Protein AF-A0A837LGV8-F1 (afdb_monomer)

Sequence (160 aa):
MTNHTNWTGDLTEGATIFIATQNGQFSKCRVESVRDRYFSVEGIEREFDKLNACSVDGLLHSYPDDFESRENFGLCQQKNRLMSLQIDSLSLQQVQHMLAGLELARKRYGFQYRGSKADDTNQKGRLAMSIDDSLHPIQIAYILAGLKLSLLQTEVNHDC

Nearest PDB structures (foldseek):
  5bw9-assembly2_f  TM=6.008E-01  e=6.201E-01  Saccharomyces cerevisiae S288C
  3flv-assembly2_B  TM=4.493E-01  e=7.205E+00  Homo sapiens
  5aqd-assembly1_D  TM=2.680E-01  e=8.585E+00  Phormidium rubidum A09DM
  7f86-assembly1_A  TM=2.617E-01  e=7.638E+00  Halomicronema sp. R31DM

Structure (mmCIF, N/CA/C/O backbone):
data_AF-A0A837LGV8-F1
#
_entry.id   AF-A0A837LGV8-F1
#
loop_
_atom_site.group_P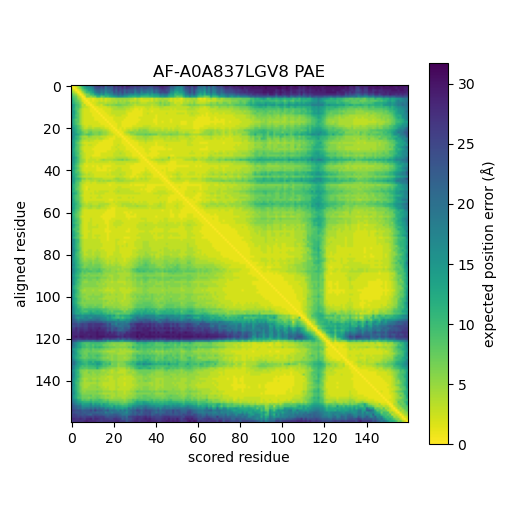DB
_atom_site.id
_atom_site.type_symbol
_atom_site.label_atom_id
_atom_site.label_alt_id
_atom_site.label_comp_id
_atom_site.label_asym_id
_atom_site.label_entity_id
_atom_site.label_seq_id
_atom_site.pdbx_PDB_ins_code
_atom_site.Cartn_x
_atom_site.Cartn_y
_atom_site.Cartn_z
_atom_site.occupancy
_atom_site.B_iso_or_equiv
_atom_site.auth_seq_id
_atom_site.auth_comp_id
_atom_site.auth_asym_id
_atom_site.auth_atom_id
_atom_site.pdbx_PDB_model_num
ATOM 1 N N . MET A 1 1 ? 26.484 -3.298 2.231 1.00 32.91 1 MET A N 1
ATOM 2 C CA . MET A 1 1 ? 25.986 -3.119 0.854 1.00 32.91 1 MET A CA 1
ATOM 3 C C . MET A 1 1 ? 25.516 -4.481 0.390 1.00 32.91 1 MET A C 1
ATOM 5 O O . MET A 1 1 ? 26.342 -5.337 0.112 1.00 32.91 1 MET A O 1
ATOM 9 N N . THR A 1 2 ? 24.217 -4.745 0.477 1.00 36.34 2 THR A N 1
ATOM 10 C CA . THR A 1 2 ? 23.615 -5.962 -0.073 1.00 36.34 2 THR A CA 1
ATOM 11 C C . THR A 1 2 ? 23.719 -5.882 -1.591 1.00 36.34 2 THR A C 1
ATOM 13 O O . THR A 1 2 ? 23.308 -4.884 -2.177 1.00 36.34 2 THR A O 1
ATOM 16 N N . ASN A 1 3 ? 24.327 -6.892 -2.217 1.00 36.09 3 ASN A N 1
ATOM 17 C CA . ASN A 1 3 ? 24.302 -7.053 -3.667 1.00 36.09 3 ASN A CA 1
ATOM 18 C C . ASN A 1 3 ? 22.835 -7.186 -4.079 1.00 36.09 3 ASN A C 1
ATOM 20 O O . ASN A 1 3 ? 22.264 -8.267 -3.962 1.00 36.09 3 ASN A O 1
ATOM 24 N N . HIS A 1 4 ? 22.218 -6.091 -4.520 1.00 46.94 4 HIS A N 1
ATOM 25 C CA . HIS A 1 4 ? 20.994 -6.179 -5.292 1.00 46.94 4 HIS A CA 1
ATOM 26 C C . HIS A 1 4 ? 21.389 -6.886 -6.584 1.00 46.94 4 HIS A C 1
ATOM 28 O O . HIS A 1 4 ? 22.015 -6.302 -7.468 1.00 46.94 4 HIS A O 1
ATOM 34 N N . THR A 1 5 ? 21.113 -8.186 -6.652 1.00 56.50 5 THR A N 1
ATOM 35 C CA . THR A 1 5 ? 21.010 -8.910 -7.913 1.00 56.50 5 THR A CA 1
ATOM 36 C C . THR A 1 5 ? 20.232 -8.009 -8.866 1.00 56.50 5 THR A C 1
ATOM 38 O O . THR A 1 5 ? 19.185 -7.486 -8.480 1.00 56.50 5 THR A O 1
ATOM 41 N N . ASN A 1 6 ? 20.766 -7.769 -10.064 1.00 74.00 6 ASN A N 1
ATOM 42 C CA . ASN A 1 6 ? 20.114 -6.972 -11.101 1.00 74.00 6 ASN A CA 1
ATOM 43 C C . ASN A 1 6 ? 18.862 -7.725 -11.591 1.00 74.00 6 ASN A C 1
ATOM 45 O O . ASN A 1 6 ? 18.871 -8.330 -12.657 1.00 74.00 6 ASN A O 1
ATOM 49 N N . TRP A 1 7 ? 17.827 -7.780 -10.750 1.00 88.00 7 TRP A N 1
ATOM 50 C CA . TRP A 1 7 ? 16.649 -8.640 -10.883 1.00 88.00 7 TRP A CA 1
ATOM 51 C C . TRP A 1 7 ? 15.836 -8.295 -12.130 1.00 88.00 7 TRP A C 1
ATOM 53 O O . TRP A 1 7 ? 15.160 -9.145 -12.700 1.00 88.00 7 TRP A O 1
ATOM 63 N N . THR A 1 8 ? 15.950 -7.050 -12.587 1.00 90.12 8 THR A N 1
ATOM 64 C CA . THR A 1 8 ? 15.372 -6.559 -13.836 1.00 90.12 8 THR A CA 1
ATOM 65 C C . THR A 1 8 ? 16.016 -7.207 -15.066 1.00 90.12 8 THR A C 1
ATOM 67 O O . THR A 1 8 ? 15.421 -7.182 -16.141 1.00 90.12 8 THR A O 1
ATOM 70 N N . GLY A 1 9 ? 17.209 -7.802 -14.943 1.00 86.12 9 GLY A N 1
ATOM 71 C CA . GLY A 1 9 ? 17.881 -8.537 -16.016 1.00 86.12 9 GLY A CA 1
ATOM 72 C C . GLY A 1 9 ? 17.040 -9.698 -16.546 1.00 86.12 9 GLY A C 1
ATOM 73 O O . GLY A 1 9 ? 16.924 -9.849 -17.761 1.00 86.12 9 GLY A O 1
ATOM 74 N N . ASP A 1 10 ? 16.367 -10.416 -15.645 1.00 87.06 10 ASP A N 1
ATOM 75 C CA . ASP A 1 10 ? 15.509 -11.571 -15.947 1.00 87.06 10 ASP A CA 1
ATOM 76 C C . ASP A 1 10 ? 14.024 -11.187 -16.119 1.00 87.06 10 ASP A C 1
ATOM 78 O O . ASP A 1 10 ? 13.136 -12.043 -16.130 1.00 87.06 10 ASP A O 1
ATOM 82 N N . LEU A 1 11 ? 13.724 -9.887 -16.226 1.00 93.00 11 LEU A N 1
ATOM 83 C CA . LEU A 1 11 ? 12.355 -9.394 -16.333 1.00 93.00 11 LEU A CA 1
ATOM 84 C C . LEU A 1 11 ? 11.714 -9.813 -17.658 1.00 93.00 11 LEU A C 1
ATOM 86 O O . LEU A 1 11 ? 12.308 -9.667 -18.726 1.00 93.00 11 LEU A O 1
ATOM 90 N N . THR A 1 12 ? 10.468 -10.270 -17.586 1.00 94.62 12 THR A N 1
ATOM 91 C CA . THR A 1 12 ? 9.680 -10.701 -18.745 1.00 94.62 12 THR A CA 1
ATOM 92 C C . THR A 1 12 ? 8.370 -9.928 -18.834 1.00 94.62 12 THR A C 1
ATOM 94 O O . THR A 1 12 ? 7.849 -9.427 -17.835 1.00 94.62 12 THR A O 1
ATOM 97 N N . GLU A 1 13 ? 7.831 -9.817 -20.046 1.00 96.69 13 GLU A N 1
ATOM 98 C CA . GLU A 1 13 ? 6.514 -9.222 -20.269 1.00 96.69 13 GLU A CA 1
ATOM 99 C C . GLU A 1 13 ? 5.433 -10.011 -19.524 1.00 96.69 13 GLU A C 1
ATOM 101 O O . GLU A 1 13 ? 5.457 -11.240 -19.446 1.00 96.69 13 GLU A O 1
ATOM 106 N N . GLY A 1 14 ? 4.484 -9.294 -18.929 1.00 96.62 14 GLY A N 1
ATOM 107 C CA . GLY A 1 14 ? 3.436 -9.865 -18.094 1.00 96.62 14 GLY A CA 1
ATOM 108 C C . GLY A 1 14 ? 3.859 -10.197 -16.661 1.00 96.62 14 GLY A C 1
ATOM 109 O O . GLY A 1 14 ? 2.972 -10.535 -15.869 1.00 96.62 14 GLY A O 1
ATOM 110 N N . ALA A 1 15 ? 5.145 -10.069 -16.305 1.00 96.38 15 ALA A N 1
ATOM 111 C CA . ALA A 1 15 ? 5.621 -10.263 -14.939 1.00 96.38 15 ALA A CA 1
ATOM 112 C C . ALA A 1 15 ? 4.923 -9.304 -13.965 1.00 96.38 15 ALA A C 1
ATOM 114 O O . ALA A 1 15 ? 4.648 -8.145 -14.280 1.00 96.38 15 ALA A O 1
ATOM 115 N N . THR A 1 16 ? 4.639 -9.802 -12.764 1.00 97.19 16 THR A N 1
ATOM 116 C CA . THR A 1 16 ? 4.166 -8.962 -11.662 1.00 97.19 16 THR A CA 1
ATOM 117 C C . THR A 1 16 ? 5.360 -8.281 -11.013 1.00 97.19 16 THR A C 1
ATOM 119 O O . THR A 1 16 ? 6.357 -8.935 -10.721 1.00 97.19 16 THR A O 1
ATOM 122 N N . ILE A 1 17 ? 5.231 -6.983 -10.765 1.00 96.88 17 ILE A N 1
ATOM 123 C CA . ILE A 1 17 ? 6.195 -6.182 -10.012 1.00 96.88 17 ILE A CA 1
ATOM 124 C C . ILE A 1 17 ? 5.451 -5.244 -9.063 1.00 96.88 17 ILE A C 1
ATOM 126 O O . ILE A 1 17 ? 4.237 -5.037 -9.183 1.00 96.88 17 ILE A O 1
ATOM 130 N N . PHE A 1 18 ? 6.188 -4.640 -8.143 1.00 96.94 18 PHE A N 1
ATOM 131 C CA . PHE A 1 18 ? 5.684 -3.549 -7.323 1.00 96.94 18 PHE A CA 1
ATOM 132 C C . PHE A 1 18 ? 6.357 -2.243 -7.706 1.00 96.94 18 PHE A C 1
ATOM 134 O O . PHE A 1 18 ? 7.531 -2.220 -8.061 1.00 96.94 18 PHE A O 1
ATOM 141 N N . ILE A 1 19 ? 5.608 -1.150 -7.620 1.00 96.50 19 ILE A N 1
ATOM 142 C CA . ILE A 1 19 ? 6.118 0.197 -7.849 1.00 96.50 19 ILE A CA 1
ATOM 143 C C . ILE A 1 19 ? 5.857 1.032 -6.617 1.00 96.50 19 ILE A C 1
ATOM 145 O O . ILE A 1 19 ? 4.714 1.125 -6.173 1.00 96.50 19 ILE A O 1
ATOM 149 N N . ALA A 1 20 ? 6.910 1.653 -6.098 1.00 95.25 20 ALA A N 1
ATOM 150 C CA . ALA A 1 20 ? 6.816 2.623 -5.028 1.00 95.25 20 ALA A CA 1
ATOM 151 C C . ALA A 1 20 ? 7.083 4.036 -5.542 1.00 95.25 20 ALA A C 1
ATOM 153 O O . ALA A 1 20 ? 8.035 4.289 -6.282 1.00 95.25 20 ALA A O 1
ATOM 154 N N . THR A 1 21 ? 6.260 4.972 -5.100 1.00 93.19 21 THR A N 1
ATOM 155 C CA . THR A 1 21 ? 6.557 6.404 -5.153 1.00 93.19 21 THR A CA 1
ATOM 156 C C . THR A 1 21 ? 7.580 6.779 -4.075 1.00 93.19 21 THR A C 1
ATOM 158 O O . THR A 1 21 ? 7.760 6.070 -3.082 1.00 93.19 21 THR A O 1
ATOM 161 N N . GLN A 1 22 ? 8.191 7.959 -4.197 1.00 86.81 22 GLN A N 1
ATOM 162 C CA . GLN A 1 22 ? 9.133 8.483 -3.192 1.00 86.81 22 GLN A CA 1
ATOM 163 C C . GLN A 1 22 ? 8.534 8.644 -1.782 1.00 86.81 22 GLN A C 1
ATOM 165 O O . GLN A 1 22 ? 9.262 8.593 -0.796 1.00 86.81 22 GLN A O 1
ATOM 170 N N . ASN A 1 23 ? 7.213 8.819 -1.664 1.00 83.81 23 ASN A N 1
ATOM 171 C CA . ASN A 1 23 ? 6.520 8.890 -0.371 1.00 83.81 23 ASN A CA 1
ATOM 172 C C . ASN A 1 23 ? 6.102 7.509 0.178 1.00 83.81 23 ASN A C 1
ATOM 174 O O . ASN A 1 23 ? 5.387 7.446 1.178 1.00 83.81 23 ASN A O 1
ATOM 178 N N . GLY A 1 24 ? 6.535 6.413 -0.454 1.00 81.94 24 GLY A N 1
ATOM 179 C CA . GLY A 1 24 ? 6.297 5.051 0.019 1.00 81.94 24 GLY A CA 1
ATOM 180 C C . GLY A 1 24 ? 4.905 4.498 -0.295 1.00 81.94 24 GLY A C 1
ATOM 181 O O . GLY A 1 24 ? 4.465 3.560 0.372 1.00 81.94 24 GLY A O 1
ATOM 182 N N . GLN A 1 25 ? 4.187 5.048 -1.283 1.00 89.62 25 GLN A N 1
ATOM 183 C CA . GLN A 1 25 ? 2.967 4.412 -1.786 1.00 89.62 25 GLN A CA 1
ATOM 184 C C . GLN A 1 25 ? 3.330 3.290 -2.750 1.00 89.62 25 GLN A C 1
ATOM 186 O O . GLN A 1 25 ? 3.977 3.535 -3.762 1.00 89.62 25 GLN A O 1
ATOM 191 N N . PHE A 1 26 ? 2.875 2.077 -2.446 1.00 93.81 26 PHE A N 1
ATOM 192 C CA . PHE A 1 26 ? 3.108 0.886 -3.253 1.00 93.81 26 PHE A CA 1
ATOM 193 C C . PHE A 1 26 ? 1.895 0.554 -4.123 1.00 93.81 26 PHE A C 1
ATOM 195 O O . PHE A 1 26 ? 0.768 0.440 -3.636 1.00 93.81 26 PHE A O 1
ATOM 202 N N . SER A 1 27 ? 2.155 0.303 -5.400 1.00 94.25 27 SER A N 1
ATOM 203 C CA . SER A 1 27 ? 1.202 -0.224 -6.373 1.00 94.25 27 SER A CA 1
ATOM 204 C C . SER A 1 27 ? 1.685 -1.574 -6.889 1.00 94.25 27 SER A C 1
ATOM 206 O O . SER A 1 27 ? 2.881 -1.778 -7.084 1.00 94.25 27 SER A O 1
ATOM 208 N N . LYS A 1 28 ? 0.755 -2.507 -7.102 1.00 96.50 28 LYS A N 1
ATOM 209 C CA . LYS A 1 28 ? 1.031 -3.781 -7.769 1.00 96.50 28 LYS A CA 1
ATOM 210 C C . LYS A 1 28 ? 0.749 -3.604 -9.255 1.00 96.50 28 LYS A C 1
ATOM 212 O O . LYS A 1 28 ? -0.373 -3.252 -9.610 1.00 96.50 28 LYS A O 1
ATOM 217 N N . CYS A 1 29 ? 1.735 -3.873 -10.097 1.00 96.69 29 CYS A N 1
ATOM 218 C CA . CYS A 1 29 ? 1.654 -3.599 -11.526 1.00 96.69 29 CYS A CA 1
ATOM 219 C C . CYS A 1 29 ? 2.112 -4.803 -12.355 1.00 96.69 29 CYS A C 1
ATOM 221 O O . CYS A 1 29 ? 2.754 -5.727 -11.845 1.00 96.69 29 CYS A O 1
ATOM 223 N N . ARG A 1 30 ? 1.778 -4.783 -13.647 1.00 97.75 30 ARG A N 1
ATOM 224 C CA . ARG A 1 30 ? 2.258 -5.758 -14.628 1.00 97.75 30 ARG A CA 1
ATOM 225 C C . ARG A 1 30 ? 3.204 -5.088 -15.607 1.00 97.75 30 ARG A C 1
ATOM 227 O O . ARG A 1 30 ? 2.930 -3.991 -16.086 1.00 97.75 30 ARG A O 1
ATOM 234 N N . VAL A 1 31 ? 4.304 -5.763 -15.909 1.00 97.56 31 VAL A N 1
ATOM 235 C CA . VAL A 1 31 ? 5.224 -5.346 -16.968 1.00 97.56 31 VAL A CA 1
ATOM 236 C C . VAL A 1 31 ? 4.511 -5.483 -18.307 1.00 97.56 31 VAL A C 1
ATOM 238 O O . VAL A 1 31 ? 3.983 -6.550 -18.618 1.00 97.56 31 VAL A O 1
ATOM 241 N N . GLU A 1 32 ? 4.489 -4.408 -19.083 1.00 97.69 32 GLU A N 1
ATOM 242 C CA . GLU A 1 32 ? 3.813 -4.364 -20.380 1.00 97.69 32 GLU A CA 1
ATOM 243 C C . GLU A 1 32 ? 4.777 -4.709 -21.517 1.00 97.69 32 GLU A C 1
ATOM 245 O O . GLU A 1 32 ? 4.446 -5.537 -22.358 1.00 97.69 32 GLU A O 1
ATOM 250 N N . SER A 1 33 ? 5.980 -4.129 -21.517 1.00 96.94 33 SER A N 1
ATOM 251 C CA . SER A 1 33 ? 7.012 -4.437 -22.511 1.00 96.94 33 SER A CA 1
ATOM 252 C C . SER A 1 33 ? 8.411 -4.442 -21.900 1.00 96.94 33 SER A C 1
ATOM 254 O O . SER A 1 33 ? 8.685 -3.689 -20.961 1.00 96.94 33 SER A O 1
ATOM 256 N N . VAL A 1 34 ? 9.312 -5.273 -22.434 1.00 96.81 34 VAL A N 1
ATOM 257 C CA . VAL A 1 34 ? 10.722 -5.327 -22.005 1.00 96.81 34 VAL A CA 1
ATOM 258 C C . VAL A 1 34 ? 11.647 -5.128 -23.200 1.00 96.81 34 VAL A C 1
ATOM 260 O O . VAL A 1 34 ? 11.564 -5.822 -24.208 1.00 96.81 34 VAL A O 1
ATOM 263 N N . ARG A 1 35 ? 12.577 -4.184 -23.067 1.00 94.19 35 ARG A N 1
ATOM 264 C CA . ARG A 1 35 ? 13.646 -3.900 -24.028 1.00 94.19 35 ARG A CA 1
ATOM 265 C C . ARG A 1 35 ? 15.009 -4.116 -23.373 1.00 94.19 35 ARG A C 1
ATOM 267 O O . ARG A 1 35 ? 15.118 -4.482 -22.203 1.00 94.19 35 ARG A O 1
ATOM 274 N N . ASP A 1 36 ? 16.058 -3.864 -24.149 1.00 90.88 36 ASP A N 1
ATOM 275 C CA . ASP A 1 36 ? 17.443 -4.119 -23.752 1.00 90.88 36 ASP A CA 1
ATOM 276 C C . ASP A 1 36 ? 17.827 -3.367 -22.460 1.00 90.88 36 ASP A C 1
ATOM 278 O O . ASP A 1 36 ? 18.303 -3.965 -21.498 1.00 90.88 36 ASP A O 1
ATOM 282 N N . ARG A 1 37 ? 17.522 -2.061 -22.389 1.00 92.88 37 ARG A N 1
ATOM 283 C CA . ARG A 1 37 ? 17.817 -1.203 -21.221 1.00 92.88 37 ARG A CA 1
ATOM 284 C C . ARG A 1 37 ? 16.601 -0.717 -20.443 1.00 92.88 37 ARG A C 1
ATOM 286 O O . ARG A 1 37 ? 16.765 -0.222 -19.332 1.00 92.88 37 ARG A O 1
ATOM 293 N N . TYR A 1 38 ? 15.407 -0.863 -21.007 1.00 95.81 38 TYR A N 1
ATOM 294 C CA . TYR A 1 38 ? 14.191 -0.264 -20.467 1.00 95.81 38 TYR A CA 1
ATOM 295 C C . TYR A 1 38 ? 13.051 -1.268 -20.390 1.00 95.81 38 TYR A C 1
ATOM 297 O O . TYR A 1 38 ? 13.056 -2.274 -21.097 1.00 95.81 38 TYR A O 1
ATOM 305 N N . PHE A 1 39 ? 12.055 -0.976 -19.566 1.00 96.88 39 PHE A N 1
ATOM 306 C CA . PHE A 1 39 ? 10.769 -1.665 -19.574 1.00 96.88 39 PHE A CA 1
ATOM 307 C C . PHE A 1 39 ? 9.630 -0.672 -19.321 1.00 96.88 39 PHE A C 1
ATOM 309 O O . PHE A 1 39 ? 9.840 0.383 -18.719 1.00 96.88 39 PHE A O 1
ATOM 316 N N . SER A 1 40 ? 8.432 -1.002 -19.799 1.00 97.19 40 SER A N 1
ATOM 317 C CA . SER A 1 40 ? 7.205 -0.250 -19.519 1.00 97.19 40 SER A CA 1
ATOM 318 C C . SER A 1 40 ? 6.283 -1.045 -18.605 1.00 97.19 40 SER A C 1
ATOM 320 O O . SER A 1 40 ? 6.382 -2.272 -18.485 1.00 97.19 40 SER A O 1
ATOM 322 N N . VAL A 1 41 ? 5.390 -0.333 -17.928 1.00 97.19 41 VAL A N 1
ATOM 323 C CA . VAL A 1 41 ? 4.501 -0.900 -16.921 1.00 97.19 41 VAL A CA 1
ATOM 324 C C . VAL A 1 41 ? 3.083 -0.431 -17.190 1.00 97.19 41 VAL A C 1
ATOM 326 O O . VAL A 1 41 ? 2.850 0.747 -17.447 1.00 97.19 41 VAL A O 1
ATOM 329 N N . GLU A 1 42 ? 2.136 -1.361 -17.100 1.00 95.88 42 GLU A N 1
ATOM 330 C CA . GLU A 1 42 ? 0.725 -1.102 -17.363 1.00 95.88 42 GLU A CA 1
ATOM 331 C C . GLU A 1 42 ? 0.203 0.078 -16.526 1.00 95.88 42 GLU A C 1
ATOM 333 O O . GLU A 1 42 ? 0.348 0.114 -15.300 1.00 95.88 42 GLU A O 1
ATOM 338 N N . GLY A 1 43 ? -0.415 1.050 -17.203 1.00 93.62 43 GLY A N 1
ATOM 339 C CA . GLY A 1 43 ? -1.009 2.231 -16.573 1.00 93.62 43 GLY A CA 1
ATOM 340 C C . GLY A 1 43 ? -0.012 3.315 -16.147 1.00 93.62 43 GLY A C 1
ATOM 341 O O . GLY A 1 43 ? -0.423 4.285 -15.511 1.00 93.62 43 GLY A O 1
A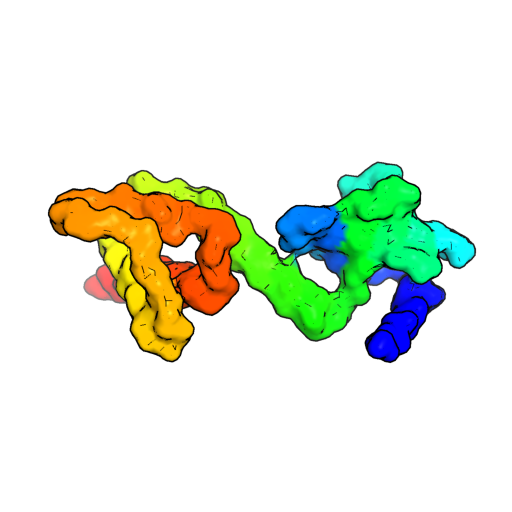TOM 342 N N . ILE A 1 44 ? 1.275 3.183 -16.487 1.00 94.50 44 ILE A N 1
ATOM 343 C CA . ILE A 1 44 ? 2.305 4.186 -16.195 1.00 94.50 44 ILE A CA 1
ATOM 344 C C . ILE A 1 44 ? 2.986 4.598 -17.499 1.00 94.50 44 ILE A C 1
ATOM 346 O O . ILE A 1 44 ? 3.711 3.825 -18.111 1.00 94.50 44 ILE A O 1
ATOM 350 N N . GLU A 1 45 ? 2.797 5.858 -17.892 1.00 92.75 45 GLU A N 1
ATOM 351 C CA . GLU A 1 45 ? 3.339 6.407 -19.148 1.00 92.75 45 GLU A CA 1
ATOM 352 C C . GLU A 1 45 ? 4.876 6.488 -19.179 1.00 92.75 45 GLU A C 1
ATOM 354 O O . GLU A 1 45 ? 5.480 6.626 -20.240 1.00 92.75 45 GLU A O 1
ATOM 359 N N . ARG A 1 46 ? 5.524 6.436 -18.011 1.00 92.00 46 ARG A N 1
ATOM 360 C CA . ARG A 1 46 ? 6.979 6.556 -17.870 1.00 92.00 46 ARG A CA 1
ATOM 361 C C . ARG A 1 46 ? 7.660 5.205 -18.080 1.00 92.00 46 ARG A C 1
ATOM 363 O O . ARG A 1 46 ? 7.277 4.217 -17.457 1.00 92.00 46 ARG A O 1
ATOM 370 N N . GLU A 1 47 ? 8.730 5.190 -18.871 1.00 95.56 47 GLU A N 1
ATOM 371 C CA . GLU A 1 47 ? 9.630 4.036 -18.969 1.00 95.56 47 GLU A CA 1
ATOM 372 C C . GLU A 1 47 ? 10.527 3.919 -17.722 1.00 95.56 47 GLU A C 1
ATOM 374 O O . GLU A 1 47 ? 10.829 4.910 -17.044 1.00 95.56 47 GLU A O 1
ATOM 379 N N . PHE A 1 48 ? 10.968 2.693 -17.440 1.00 96.81 48 PHE A N 1
ATOM 380 C CA . PHE A 1 48 ? 11.853 2.348 -16.332 1.00 96.81 48 PHE A CA 1
ATOM 381 C C . PHE A 1 48 ? 13.202 1.859 -16.847 1.00 96.81 48 PHE A C 1
ATOM 383 O O . PHE A 1 48 ? 13.265 1.022 -17.745 1.00 96.81 48 PHE A O 1
ATOM 390 N N . ASP A 1 49 ? 14.281 2.364 -16.258 1.00 94.81 49 ASP A N 1
ATOM 391 C CA . ASP A 1 49 ? 15.649 1.924 -16.499 1.00 94.81 49 ASP A CA 1
ATOM 392 C C . ASP A 1 49 ? 15.916 0.608 -15.751 1.00 94.81 49 ASP A C 1
ATOM 394 O O . ASP A 1 49 ? 15.737 0.516 -14.534 1.00 94.81 49 ASP A O 1
ATOM 398 N N . LYS A 1 50 ? 16.345 -0.432 -16.479 1.00 93.56 50 LYS A N 1
ATOM 399 C CA . LYS A 1 50 ? 16.599 -1.760 -15.896 1.00 93.56 50 LYS A CA 1
ATOM 400 C C . LYS A 1 50 ? 17.757 -1.719 -14.903 1.00 93.56 50 LYS A C 1
ATOM 402 O O . LYS A 1 50 ? 17.667 -2.367 -13.868 1.00 93.56 50 LYS A O 1
ATOM 407 N N . LEU A 1 51 ? 18.814 -0.956 -15.182 1.00 90.44 51 LEU A N 1
ATOM 408 C CA . LEU A 1 51 ? 20.018 -0.932 -14.347 1.00 90.44 51 LEU A CA 1
ATOM 409 C C . LEU A 1 51 ? 19.732 -0.376 -12.947 1.00 90.44 51 LEU A C 1
ATOM 411 O O . LEU A 1 51 ? 20.255 -0.891 -11.962 1.00 90.44 51 LEU A O 1
ATOM 415 N N . ASN A 1 52 ? 18.902 0.662 -12.865 1.00 90.38 52 ASN A N 1
ATOM 416 C CA . ASN A 1 52 ? 18.576 1.336 -11.610 1.00 90.38 52 ASN A CA 1
ATOM 417 C C . ASN A 1 52 ? 17.231 0.899 -11.017 1.00 90.38 52 ASN A C 1
ATOM 419 O O . ASN A 1 52 ? 16.894 1.306 -9.904 1.00 90.38 52 ASN A O 1
ATOM 423 N N . ALA A 1 53 ? 16.464 0.086 -11.751 1.00 93.31 53 ALA A N 1
ATOM 424 C CA . ALA A 1 53 ? 15.120 -0.345 -11.387 1.00 93.31 53 ALA A CA 1
ATOM 425 C C . ALA A 1 53 ? 14.208 0.841 -11.009 1.00 93.31 53 ALA A C 1
ATOM 427 O O . ALA A 1 53 ? 13.403 0.743 -10.083 1.00 93.31 53 ALA A O 1
ATOM 428 N N . CYS A 1 54 ? 14.325 1.972 -11.706 1.00 94.75 54 CYS A N 1
ATOM 429 C CA . CYS A 1 54 ? 13.539 3.178 -11.451 1.00 94.75 54 CYS A CA 1
ATOM 430 C C . CYS A 1 54 ? 13.054 3.819 -12.751 1.00 94.75 54 CYS A C 1
ATOM 432 O O . CYS A 1 54 ? 13.581 3.535 -13.826 1.00 94.75 54 CYS A O 1
ATOM 434 N N . SER A 1 55 ? 12.032 4.670 -12.666 1.00 95.38 55 SER A N 1
ATOM 435 C CA . SER A 1 55 ? 11.598 5.475 -13.806 1.00 95.38 55 SER A CA 1
ATOM 436 C C . SER A 1 55 ? 12.732 6.382 -14.281 1.00 95.38 55 SER A C 1
ATOM 438 O O . SER A 1 55 ? 13.588 6.783 -13.494 1.00 95.38 55 SER A O 1
ATOM 440 N N . VAL A 1 56 ? 12.730 6.748 -15.564 1.00 91.81 56 VAL A N 1
ATOM 441 C CA . VAL A 1 56 ? 13.784 7.602 -16.154 1.00 91.81 56 VAL A CA 1
ATOM 442 C C . VAL A 1 56 ? 13.938 8.954 -15.430 1.00 91.81 56 VAL A C 1
ATOM 444 O O . VAL A 1 56 ? 15.028 9.517 -15.402 1.00 91.81 56 VAL A O 1
ATOM 447 N N . ASP A 1 57 ? 12.874 9.465 -14.804 1.00 91.00 57 ASP A N 1
ATOM 448 C CA . ASP A 1 57 ? 12.890 10.685 -13.982 1.00 91.00 57 ASP A CA 1
ATOM 449 C C . ASP A 1 57 ? 13.243 10.453 -12.496 1.00 91.00 57 ASP A C 1
ATOM 451 O O . ASP A 1 57 ? 13.315 11.406 -11.722 1.00 91.00 57 ASP A O 1
ATOM 455 N N . GLY A 1 58 ? 13.466 9.203 -12.081 1.00 90.12 58 GLY A N 1
ATOM 456 C CA . GLY A 1 58 ? 13.841 8.823 -10.717 1.00 90.12 58 GLY A CA 1
ATOM 457 C C . GLY A 1 58 ? 12.735 8.983 -9.666 1.00 90.12 58 GLY A C 1
ATOM 458 O O . GLY A 1 58 ? 13.021 8.956 -8.468 1.00 90.12 58 GLY A O 1
ATOM 459 N N . LEU A 1 59 ? 11.479 9.181 -10.078 1.00 93.06 59 LEU A N 1
ATOM 460 C CA . LEU A 1 59 ? 10.353 9.396 -9.158 1.00 93.06 59 LEU A CA 1
ATOM 461 C C . LEU A 1 59 ? 9.673 8.102 -8.698 1.00 93.06 59 LEU A C 1
ATOM 463 O O . LEU A 1 59 ? 9.006 8.090 -7.660 1.00 93.06 59 LEU A O 1
ATOM 467 N N . LEU A 1 60 ? 9.815 7.026 -9.470 1.00 96.00 60 LEU A N 1
ATOM 468 C CA . LEU A 1 60 ? 9.208 5.730 -9.200 1.00 96.00 60 LEU A CA 1
ATOM 469 C C . LEU A 1 60 ? 10.295 4.667 -9.110 1.00 96.00 60 LEU A C 1
ATOM 471 O O . LEU A 1 60 ? 11.160 4.582 -9.976 1.00 96.00 60 LEU A O 1
ATOM 475 N N . HIS A 1 61 ? 10.216 3.824 -8.090 1.00 95.12 61 HIS A N 1
ATOM 476 C CA . HIS A 1 61 ? 11.106 2.685 -7.905 1.00 95.12 61 HIS A CA 1
ATOM 477 C C . HIS A 1 61 ? 10.334 1.394 -8.131 1.00 95.12 61 HIS A C 1
ATOM 479 O O . HIS A 1 61 ? 9.218 1.241 -7.644 1.00 95.12 61 HIS A O 1
ATOM 485 N N . SER A 1 62 ? 10.928 0.472 -8.875 1.00 95.19 62 SER A N 1
ATOM 486 C CA . SER A 1 62 ? 10.378 -0.852 -9.136 1.00 95.19 62 SER A CA 1
ATOM 487 C C . SER A 1 62 ? 11.034 -1.893 -8.235 1.00 95.19 62 SER A C 1
ATOM 489 O O . SER A 1 62 ? 12.232 -1.831 -7.955 1.00 95.19 62 SER A O 1
ATOM 491 N N . TYR A 1 63 ? 10.239 -2.865 -7.809 1.00 95.06 63 TYR A N 1
ATOM 492 C CA . TYR A 1 63 ? 10.642 -3.951 -6.930 1.00 95.06 63 TYR A CA 1
ATOM 493 C C . TYR A 1 63 ? 10.123 -5.286 -7.483 1.00 95.06 63 TYR A C 1
ATOM 495 O O . TYR A 1 63 ? 9.035 -5.318 -8.076 1.00 95.06 63 TYR A O 1
ATOM 503 N N . PRO A 1 64 ? 10.871 -6.386 -7.301 1.00 95.12 64 PRO A N 1
ATOM 504 C CA . PRO A 1 64 ? 10.451 -7.707 -7.754 1.00 95.12 64 PRO A CA 1
ATOM 505 C C . PRO A 1 64 ? 9.232 -8.211 -6.968 1.00 95.12 64 PRO A C 1
ATOM 507 O O . PRO A 1 64 ? 8.918 -7.728 -5.883 1.00 95.12 64 PRO A O 1
ATOM 510 N N . ASP A 1 65 ? 8.549 -9.231 -7.488 1.00 94.94 65 ASP A N 1
ATOM 511 C CA . ASP A 1 65 ? 7.478 -9.921 -6.757 1.00 94.94 65 ASP A CA 1
ATOM 512 C C . ASP A 1 65 ? 8.031 -10.922 -5.724 1.00 94.94 65 ASP A C 1
ATOM 514 O O . ASP A 1 65 ? 7.875 -12.139 -5.848 1.00 94.94 65 ASP A O 1
ATOM 518 N N . ASP A 1 66 ? 8.705 -10.399 -4.702 1.00 94.38 66 ASP A N 1
ATOM 519 C CA . ASP A 1 66 ? 9.282 -11.163 -3.598 1.00 94.38 66 ASP A CA 1
ATOM 520 C C . ASP A 1 66 ? 8.540 -10.950 -2.267 1.00 94.38 66 ASP A C 1
ATOM 522 O O . ASP A 1 66 ? 7.539 -10.236 -2.175 1.00 94.38 66 ASP A O 1
ATOM 526 N N . PHE A 1 67 ? 8.995 -11.641 -1.217 1.00 93.94 67 PHE A N 1
ATOM 527 C CA . PHE A 1 67 ? 8.356 -11.581 0.098 1.00 93.94 67 PHE A CA 1
ATOM 528 C C . PHE A 1 67 ? 8.338 -10.158 0.678 1.00 93.94 67 PHE A C 1
ATOM 530 O O . PHE A 1 67 ? 7.284 -9.704 1.120 1.00 93.94 67 PHE A O 1
ATOM 537 N N . GLU A 1 68 ? 9.471 -9.454 0.647 1.00 93.75 68 GLU A N 1
ATOM 538 C CA . GLU A 1 68 ? 9.611 -8.113 1.225 1.00 93.75 68 GLU A CA 1
ATOM 539 C C . GLU A 1 68 ? 8.716 -7.099 0.499 1.00 93.75 68 GLU A C 1
ATOM 541 O O . GLU A 1 68 ? 7.995 -6.320 1.126 1.00 93.75 68 GLU A O 1
ATOM 546 N N . SER A 1 69 ? 8.674 -7.156 -0.832 1.00 94.25 69 SER A N 1
ATOM 547 C CA . SER A 1 69 ? 7.842 -6.265 -1.643 1.00 94.25 69 SER A CA 1
ATOM 548 C C . SER A 1 69 ? 6.351 -6.530 -1.435 1.00 94.25 69 SER A C 1
ATOM 550 O O . SER A 1 69 ? 5.561 -5.589 -1.316 1.00 94.25 69 SER A O 1
ATOM 552 N N . ARG A 1 70 ? 5.952 -7.805 -1.310 1.00 95.38 70 ARG A N 1
ATOM 553 C CA . ARG A 1 70 ? 4.573 -8.194 -0.965 1.00 95.38 70 ARG A CA 1
ATOM 554 C C . ARG A 1 70 ? 4.173 -7.714 0.427 1.00 95.38 70 ARG A C 1
ATOM 556 O O . ARG A 1 70 ? 3.041 -7.260 0.602 1.00 95.38 70 ARG A O 1
ATOM 563 N N . GLU A 1 71 ? 5.073 -7.809 1.404 1.00 94.31 71 GLU A N 1
ATOM 564 C CA . GLU A 1 71 ? 4.836 -7.317 2.762 1.00 94.31 71 GLU A CA 1
ATOM 565 C C . GLU A 1 71 ? 4.646 -5.795 2.762 1.00 94.31 71 GLU A C 1
ATOM 567 O O . GLU A 1 71 ? 3.616 -5.309 3.234 1.00 94.31 71 GLU A O 1
ATOM 572 N N . ASN A 1 72 ? 5.559 -5.050 2.134 1.00 92.81 72 ASN A N 1
ATOM 573 C CA . ASN A 1 72 ? 5.475 -3.593 2.012 1.00 92.81 72 ASN A CA 1
ATOM 574 C C . ASN A 1 72 ? 4.197 -3.138 1.295 1.00 92.81 72 ASN A C 1
ATOM 576 O O . ASN A 1 72 ? 3.503 -2.230 1.767 1.00 92.81 72 ASN A O 1
ATOM 580 N N . PHE A 1 73 ? 3.821 -3.811 0.203 1.00 94.94 73 PHE A N 1
ATOM 581 C CA . PHE A 1 73 ? 2.543 -3.575 -0.462 1.00 94.94 73 PHE A CA 1
ATOM 582 C C . PHE A 1 73 ? 1.358 -3.836 0.477 1.00 94.94 73 PHE A C 1
ATOM 584 O O . PHE A 1 73 ? 0.452 -3.007 0.568 1.00 94.94 73 PHE A O 1
ATOM 591 N N . GLY A 1 74 ? 1.370 -4.944 1.222 1.00 94.19 74 GLY A N 1
ATOM 592 C CA . GLY A 1 74 ? 0.330 -5.274 2.197 1.00 94.19 74 GLY A CA 1
ATOM 593 C C . GLY A 1 74 ? 0.170 -4.209 3.287 1.00 94.19 74 GLY A C 1
ATOM 594 O O . GLY A 1 74 ? -0.956 -3.807 3.594 1.00 94.19 74 GLY A O 1
ATOM 595 N N . LEU A 1 75 ? 1.277 -3.705 3.835 1.00 92.62 75 LEU A N 1
ATOM 596 C CA . LEU A 1 75 ? 1.269 -2.621 4.822 1.00 92.62 75 LEU A CA 1
ATOM 597 C C . LEU A 1 75 ? 0.728 -1.314 4.226 1.00 92.62 75 LEU A C 1
ATOM 599 O O . LEU A 1 75 ? -0.097 -0.645 4.854 1.00 92.62 75 LEU A O 1
ATOM 603 N N . CYS A 1 76 ? 1.127 -0.981 2.996 1.00 92.56 76 CYS A N 1
ATOM 604 C CA . CYS A 1 76 ? 0.613 0.183 2.278 1.00 92.56 76 CYS A CA 1
ATOM 605 C C . CYS A 1 76 ? -0.909 0.092 2.072 1.00 92.56 76 CYS A C 1
ATOM 607 O O . CYS A 1 76 ? -1.636 1.037 2.378 1.00 92.56 76 CYS A O 1
ATOM 609 N N . GLN A 1 77 ? -1.419 -1.071 1.651 1.00 93.69 77 GLN A N 1
ATOM 610 C CA . GLN A 1 77 ? -2.857 -1.302 1.480 1.00 93.69 77 GLN A CA 1
ATOM 611 C C . GLN A 1 77 ? -3.632 -1.176 2.798 1.00 93.69 77 GLN A C 1
ATOM 613 O O . GLN A 1 77 ? -4.715 -0.591 2.823 1.00 93.69 77 GLN A O 1
ATOM 618 N N . GLN A 1 78 ? -3.080 -1.669 3.910 1.00 93.81 78 GLN A N 1
ATOM 619 C CA . GLN A 1 78 ? -3.688 -1.487 5.231 1.00 93.81 78 GLN A CA 1
ATOM 620 C C . GLN A 1 78 ? -3.752 -0.010 5.630 1.00 93.81 78 GLN A C 1
ATOM 622 O O . GLN A 1 78 ? -4.802 0.456 6.076 1.00 93.81 78 GLN A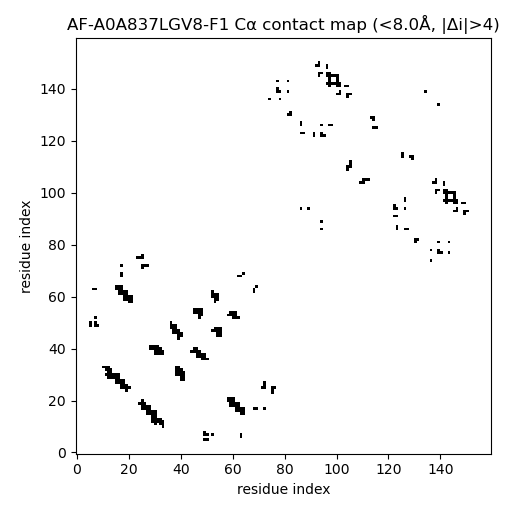 O 1
ATOM 627 N N . LYS A 1 79 ? -2.662 0.740 5.427 1.00 92.62 79 LYS A N 1
ATOM 628 C CA . LYS A 1 79 ? -2.636 2.182 5.693 1.00 92.62 79 LYS A CA 1
ATOM 629 C C . LYS A 1 79 ? -3.674 2.914 4.844 1.00 92.62 79 LYS A C 1
ATOM 631 O O . LYS A 1 79 ? -4.500 3.632 5.399 1.00 92.62 79 LYS A O 1
ATOM 636 N N . ASN A 1 80 ? -3.693 2.676 3.533 1.00 92.12 80 ASN A N 1
ATOM 637 C CA . ASN A 1 80 ? -4.645 3.305 2.615 1.00 92.12 80 ASN A CA 1
ATOM 638 C C . ASN A 1 80 ? -6.092 3.001 3.011 1.00 92.12 80 ASN A C 1
ATOM 640 O O . ASN A 1 80 ? -6.913 3.913 3.098 1.00 92.12 80 ASN A O 1
ATOM 644 N N . ARG A 1 81 ? -6.390 1.737 3.337 1.00 92.94 81 ARG A N 1
ATOM 645 C CA . ARG A 1 81 ? -7.710 1.333 3.826 1.00 92.94 81 ARG A CA 1
ATOM 646 C C . ARG A 1 81 ? -8.101 2.119 5.072 1.00 92.94 81 ARG A C 1
ATOM 648 O O . ARG A 1 81 ? -9.208 2.643 5.108 1.00 92.94 81 ARG A O 1
ATOM 655 N N . LEU A 1 82 ? -7.215 2.210 6.065 1.00 94.31 82 LEU A N 1
ATOM 656 C CA . LEU A 1 82 ? -7.489 2.932 7.308 1.00 94.31 82 LEU A CA 1
ATOM 657 C C . LEU A 1 82 ? -7.738 4.426 7.055 1.00 94.31 82 LEU A C 1
ATOM 659 O O . LEU A 1 82 ? -8.715 4.963 7.568 1.00 94.31 82 LEU A O 1
ATOM 663 N N . MET A 1 83 ? -6.899 5.067 6.236 1.00 90.69 83 MET A N 1
ATOM 664 C CA . MET A 1 83 ? -7.022 6.491 5.896 1.00 90.69 83 MET A CA 1
ATOM 665 C C . MET A 1 83 ? -8.286 6.807 5.090 1.00 90.69 83 MET A C 1
ATOM 667 O O . MET A 1 83 ? -8.829 7.900 5.203 1.00 90.69 83 MET A O 1
ATOM 671 N N . SER A 1 84 ? -8.777 5.855 4.293 1.00 91.75 84 SER A N 1
ATOM 672 C CA . SER A 1 84 ? -10.008 6.017 3.510 1.00 91.75 84 SER A CA 1
ATOM 673 C C . SER A 1 84 ? -11.304 5.800 4.303 1.00 91.75 84 SER A C 1
ATOM 675 O O . SER A 1 84 ? -12.389 5.980 3.749 1.00 91.75 84 SER A O 1
ATOM 677 N N . LEU A 1 85 ? -11.230 5.377 5.573 1.00 92.25 85 LEU A N 1
ATOM 678 C CA . LEU A 1 85 ? -12.433 5.105 6.359 1.00 92.25 85 LEU A CA 1
ATOM 679 C C . LEU A 1 85 ? -13.214 6.394 6.629 1.00 92.25 85 LEU A C 1
ATOM 681 O O . LEU A 1 85 ? -12.709 7.338 7.232 1.00 92.25 85 LEU A O 1
ATOM 685 N N . GLN A 1 86 ? -14.498 6.386 6.274 1.00 92.25 86 GLN A N 1
ATOM 686 C CA . GLN A 1 86 ? -15.442 7.420 6.687 1.00 92.25 86 GLN A CA 1
ATOM 687 C C . GLN A 1 86 ? -15.837 7.179 8.148 1.00 92.25 86 GLN A C 1
ATOM 689 O O . GLN A 1 86 ? -16.764 6.434 8.448 1.00 92.25 86 GLN A O 1
ATOM 694 N N . ILE A 1 87 ? -15.111 7.788 9.084 1.00 89.88 87 ILE A N 1
ATOM 695 C CA . ILE A 1 87 ? -15.304 7.548 10.526 1.00 89.88 87 ILE A CA 1
ATOM 696 C C . ILE A 1 87 ? -16.733 7.887 10.975 1.00 89.88 87 ILE A C 1
ATOM 698 O O . ILE A 1 87 ? -17.300 7.202 11.830 1.00 89.88 87 ILE A O 1
ATOM 702 N N . ASP A 1 88 ? -17.353 8.890 10.355 1.00 88.50 88 ASP A N 1
ATOM 703 C CA . ASP A 1 88 ? -18.726 9.290 10.656 1.00 88.50 88 ASP A CA 1
ATOM 704 C C . ASP A 1 88 ? -19.759 8.219 10.296 1.00 88.50 88 ASP A C 1
ATOM 706 O O . ASP A 1 88 ? -20.776 8.118 10.986 1.00 88.50 88 ASP A O 1
ATOM 710 N N . SER A 1 89 ? -19.486 7.364 9.304 1.00 91.31 89 SER A N 1
ATOM 711 C CA . SER A 1 89 ? -20.381 6.266 8.920 1.00 91.31 89 SER A CA 1
ATOM 712 C C . SER A 1 89 ? -20.226 5.021 9.797 1.00 91.31 89 SER A C 1
ATOM 714 O O . SER A 1 89 ? -21.029 4.098 9.687 1.00 91.31 89 SER A O 1
ATOM 716 N N . LEU A 1 90 ? -19.207 4.963 10.662 1.00 91.50 90 LEU A N 1
ATOM 717 C CA . LEU A 1 90 ? -18.991 3.823 11.550 1.00 91.50 90 LEU A CA 1
ATOM 718 C C . LEU A 1 90 ? -19.990 3.830 12.715 1.00 91.50 90 LEU A C 1
ATOM 720 O O . LEU A 1 90 ? -20.351 4.882 13.253 1.00 91.50 90 LEU A O 1
ATOM 724 N N . SER A 1 91 ? -20.416 2.646 13.150 1.00 91.94 91 SER A N 1
ATOM 725 C CA . SER A 1 91 ? -21.195 2.489 14.377 1.00 91.94 91 SER A CA 1
ATOM 726 C C . SER A 1 91 ? -20.330 2.780 15.608 1.00 91.94 91 SER A C 1
ATOM 728 O O . SER A 1 91 ? -19.101 2.672 15.575 1.00 91.94 91 SER A O 1
ATOM 730 N N . LEU A 1 92 ? -20.964 3.125 16.732 1.00 90.38 92 LEU A N 1
ATOM 731 C CA . LEU A 1 92 ? -20.235 3.346 17.984 1.00 90.38 92 LEU A CA 1
ATOM 732 C C . LEU A 1 92 ? -19.445 2.094 18.405 1.00 90.38 92 LEU A C 1
ATOM 734 O O . LEU A 1 92 ? -18.291 2.205 18.806 1.00 90.38 92 LEU A O 1
ATOM 738 N N . GLN A 1 93 ? -20.025 0.901 18.236 1.00 91.12 93 GLN A N 1
ATOM 739 C CA . GLN A 1 93 ? -19.364 -0.369 18.548 1.00 91.12 93 GLN A CA 1
ATOM 740 C C . GLN A 1 93 ? -18.116 -0.603 17.685 1.00 91.12 93 GLN A C 1
ATOM 742 O O . GLN A 1 93 ? -17.090 -1.043 18.207 1.00 91.12 93 GLN A O 1
ATOM 747 N N . GLN A 1 94 ? -18.170 -0.286 16.386 1.00 94.12 94 GLN A N 1
ATOM 748 C CA . GLN A 1 94 ? -17.009 -0.377 15.492 1.00 94.12 94 GLN A CA 1
ATOM 749 C C . GLN A 1 94 ? -15.885 0.551 15.961 1.00 94.12 94 GLN A C 1
ATOM 751 O O . GLN A 1 94 ? -14.739 0.123 16.108 1.00 94.12 94 GLN A O 1
ATOM 756 N N . VAL A 1 95 ? -16.226 1.803 16.278 1.00 93.06 95 VAL A N 1
ATOM 757 C CA . VAL A 1 95 ? -15.275 2.804 16.784 1.00 93.06 95 VAL A CA 1
ATOM 758 C C . VAL A 1 95 ? -14.638 2.349 18.101 1.00 93.06 95 VAL A C 1
ATOM 760 O O . VAL A 1 95 ? -13.424 2.468 18.268 1.00 93.06 9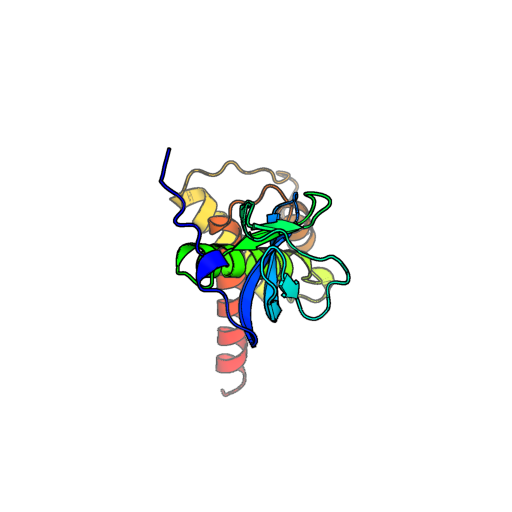5 VAL A O 1
ATOM 763 N N . GLN A 1 96 ? -15.419 1.770 19.014 1.00 92.44 96 GLN A N 1
ATOM 764 C CA . GLN A 1 96 ? -14.918 1.238 20.286 1.00 92.44 96 GLN A CA 1
ATOM 765 C C . GLN A 1 96 ? -13.910 0.108 20.087 1.00 92.44 96 GLN A C 1
ATOM 767 O O . GLN A 1 96 ? -12.848 0.124 20.708 1.00 92.44 96 GLN A O 1
ATOM 772 N N . HIS A 1 97 ? -14.193 -0.839 19.192 1.00 94.38 97 HIS A N 1
ATOM 773 C CA . HIS A 1 97 ? -13.261 -1.929 18.906 1.00 94.38 97 HIS A CA 1
ATOM 774 C C . HIS A 1 97 ? -11.978 -1.431 18.237 1.00 94.38 97 HIS A C 1
ATOM 776 O O . HIS A 1 97 ? -10.888 -1.900 18.565 1.00 94.38 97 HIS A O 1
ATOM 782 N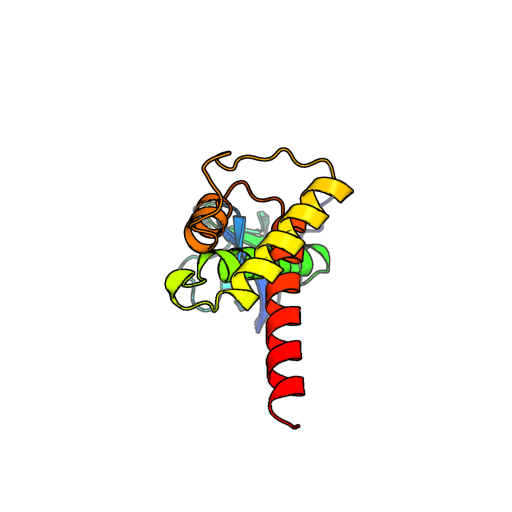 N . MET A 1 98 ? -12.086 -0.458 17.331 1.00 94.69 98 MET A N 1
ATOM 783 C CA . MET A 1 98 ? -10.928 0.183 16.706 1.00 94.69 98 MET A CA 1
ATOM 784 C C . MET A 1 98 ? -10.035 0.885 17.738 1.00 94.69 98 MET A C 1
ATOM 786 O O . MET A 1 98 ? -8.816 0.704 17.726 1.00 94.69 98 MET A O 1
ATOM 790 N N . LEU A 1 99 ? -10.631 1.638 18.669 1.00 92.44 99 LEU A N 1
ATOM 791 C CA . LEU A 1 99 ? -9.909 2.290 19.765 1.00 92.44 99 LEU A CA 1
ATOM 792 C C . LEU A 1 99 ? -9.279 1.273 20.727 1.00 92.44 99 LEU A C 1
ATOM 794 O O . LEU A 1 99 ? -8.124 1.447 21.115 1.00 92.44 99 LEU A O 1
ATOM 798 N N . ALA A 1 100 ? -9.990 0.195 21.064 1.00 91.94 100 ALA A N 1
ATOM 799 C CA . ALA A 1 100 ? -9.460 -0.885 21.895 1.00 91.94 100 ALA A CA 1
ATOM 800 C C . ALA A 1 100 ? -8.253 -1.572 21.234 1.00 91.94 100 ALA A C 1
ATOM 802 O O . ALA A 1 100 ? -7.245 -1.828 21.895 1.00 91.94 100 ALA A O 1
ATOM 803 N N . GLY A 1 101 ? -8.312 -1.806 19.918 1.00 93.62 101 GLY A N 1
ATOM 804 C CA . GLY A 1 101 ? -7.181 -2.306 19.136 1.00 93.62 101 GLY A CA 1
ATOM 805 C C . GLY A 1 101 ? -5.969 -1.375 19.217 1.00 93.62 101 GLY A C 1
ATOM 806 O O . GLY A 1 101 ? -4.861 -1.814 19.535 1.00 93.62 101 GLY A O 1
ATOM 807 N N . LEU A 1 102 ? -6.179 -0.072 19.012 1.00 91.81 102 LEU A N 1
ATOM 808 C CA . LEU A 1 102 ? -5.122 0.934 19.135 1.00 91.81 102 LEU A CA 1
ATOM 809 C C . LEU A 1 102 ? -4.497 0.964 20.537 1.00 91.81 102 LEU A C 1
ATOM 811 O O . LEU A 1 102 ? -3.274 1.049 20.671 1.00 91.81 102 LEU A O 1
ATOM 815 N N . GLU A 1 103 ? -5.312 0.902 21.589 1.00 89.75 103 GLU A N 1
ATOM 816 C CA . GLU A 1 103 ? -4.822 0.892 22.967 1.00 89.75 103 GLU A CA 1
ATOM 817 C C . GLU A 1 103 ? -4.013 -0.374 23.273 1.00 89.75 103 GLU A C 1
ATOM 819 O O . GLU A 1 103 ? -2.943 -0.290 23.881 1.00 89.75 103 GLU A O 1
ATOM 824 N N . LEU A 1 104 ? -4.462 -1.533 22.785 1.00 90.62 104 LEU A N 1
ATOM 825 C CA . LEU A 1 104 ? -3.736 -2.793 22.920 1.00 90.62 104 LEU A CA 1
ATOM 826 C C . LEU A 1 104 ? -2.363 -2.731 22.235 1.00 90.62 104 LEU A C 1
ATOM 828 O O . LEU A 1 104 ? -1.363 -3.132 22.835 1.00 90.62 104 LEU A O 1
ATOM 832 N N . ALA A 1 105 ? -2.290 -2.180 21.019 1.00 90.62 105 ALA A N 1
ATOM 833 C CA . ALA A 1 105 ? -1.021 -1.970 20.323 1.00 90.62 105 ALA A CA 1
ATOM 834 C C . ALA A 1 105 ? -0.093 -1.032 21.110 1.00 90.62 105 ALA A C 1
ATOM 836 O O . ALA A 1 105 ? 1.089 -1.327 21.285 1.00 90.62 105 ALA A O 1
ATOM 837 N N . ARG A 1 106 ? -0.624 0.079 21.637 1.00 88.06 106 ARG A N 1
ATOM 838 C CA . ARG A 1 106 ? 0.146 1.031 22.455 1.00 88.06 106 ARG A CA 1
ATOM 839 C C . ARG A 1 106 ? 0.706 0.382 23.717 1.00 88.06 106 ARG A C 1
ATOM 841 O O . ARG A 1 106 ? 1.899 0.512 23.971 1.00 88.06 106 ARG A O 1
ATOM 848 N N . LYS A 1 107 ? -0.115 -0.361 24.467 1.00 87.44 107 LYS A N 1
ATOM 849 C CA . LYS A 1 107 ? 0.322 -1.079 25.677 1.00 87.44 107 LYS A CA 1
ATOM 850 C C . LYS A 1 107 ? 1.386 -2.127 25.374 1.00 87.44 107 LYS A C 1
ATOM 852 O O . LYS A 1 107 ? 2.372 -2.209 26.096 1.00 87.44 107 LYS A O 1
ATOM 857 N N . ARG A 1 108 ? 1.191 -2.926 24.322 1.00 87.56 108 ARG A N 1
ATOM 858 C CA . ARG A 1 108 ? 2.080 -4.051 24.008 1.00 87.56 108 ARG A CA 1
ATOM 859 C C . ARG A 1 108 ? 3.441 -3.611 23.468 1.00 87.56 108 ARG A C 1
ATOM 861 O O . ARG A 1 108 ? 4.427 -4.290 23.726 1.00 87.56 108 ARG A O 1
ATOM 868 N N . TYR A 1 109 ? 3.486 -2.503 22.732 1.00 84.94 109 TYR A N 1
ATOM 869 C CA . TYR A 1 109 ? 4.686 -2.061 22.012 1.00 84.94 109 TYR A CA 1
ATOM 870 C C . TYR A 1 109 ? 5.232 -0.705 22.490 1.00 84.94 109 TYR A C 1
ATOM 872 O O . TYR A 1 109 ? 6.157 -0.171 21.891 1.00 84.94 109 TYR A O 1
ATOM 880 N N . GLY A 1 110 ? 4.682 -0.140 23.571 1.00 80.94 110 GLY A N 1
ATOM 881 C CA . GLY A 1 110 ? 5.199 1.077 24.205 1.00 80.94 110 GLY A CA 1
ATOM 882 C C . GLY A 1 110 ? 4.985 2.369 23.408 1.00 80.94 110 GLY A C 1
ATOM 883 O O . GLY A 1 110 ? 5.701 3.345 23.627 1.00 80.94 110 GLY A O 1
ATOM 884 N N . PHE A 1 111 ? 4.021 2.411 22.482 1.00 78.81 111 PHE A N 1
ATOM 885 C CA . PHE A 1 111 ? 3.756 3.618 21.694 1.00 78.81 111 PHE A CA 1
ATOM 886 C C . PHE A 1 111 ? 3.093 4.711 22.547 1.00 78.81 111 PHE A C 1
ATOM 888 O O . PHE A 1 111 ? 2.084 4.470 23.215 1.00 78.81 111 PHE A O 1
ATOM 895 N N . GLN A 1 112 ? 3.622 5.936 22.481 1.00 70.06 112 GLN A N 1
ATOM 896 C CA . GLN A 1 112 ? 3.081 7.080 23.220 1.00 70.06 112 GLN A CA 1
ATOM 897 C C . GLN A 1 112 ? 1.678 7.477 22.724 1.00 70.06 112 GLN A C 1
ATOM 899 O O . GLN A 1 112 ? 1.367 7.427 21.531 1.00 70.06 112 GLN A O 1
ATOM 904 N N . TYR A 1 113 ? 0.817 7.895 23.654 1.00 64.75 113 TYR A N 1
ATOM 905 C CA . TYR A 1 113 ? -0.499 8.447 23.338 1.00 64.75 113 TYR A CA 1
ATOM 906 C C . TYR A 1 113 ? -0.342 9.861 22.762 1.00 64.75 113 TYR A C 1
ATOM 908 O O . TYR A 1 113 ? 0.142 10.751 23.454 1.00 64.75 113 TYR A O 1
ATOM 916 N N . ARG A 1 114 ? -0.770 10.072 21.511 1.00 60.41 114 ARG A N 1
ATOM 917 C CA . ARG A 1 114 ? -0.822 11.399 20.863 1.00 60.41 114 ARG A CA 1
ATOM 918 C C . ARG A 1 114 ? -2.225 12.020 20.822 1.00 60.41 114 ARG A C 1
ATOM 920 O O . ARG A 1 114 ? -2.425 13.041 20.182 1.00 60.41 114 ARG A O 1
ATOM 927 N N . GLY A 1 115 ? -3.203 11.415 21.495 1.00 54.28 115 GLY A N 1
ATOM 928 C CA . GLY A 1 115 ? -4.558 11.960 21.554 1.00 54.28 115 GLY A CA 1
ATOM 929 C C . GLY A 1 115 ? -4.711 13.061 22.605 1.00 54.28 115 GLY A C 1
ATOM 930 O O . GLY A 1 115 ? -3.920 13.187 23.541 1.00 54.28 115 GLY A O 1
ATOM 931 N N . SER A 1 116 ? -5.793 13.823 22.491 1.00 46.88 116 SER A N 1
ATOM 932 C CA . SER A 1 116 ? -6.268 14.695 23.564 1.00 46.88 116 SER A CA 1
ATOM 933 C C . SER A 1 116 ? -6.762 13.861 24.762 1.00 46.88 116 SER A C 1
ATOM 935 O O . SER A 1 116 ? -7.347 12.789 24.578 1.00 46.88 116 SER A O 1
ATOM 937 N N . LYS A 1 117 ? -6.527 14.353 25.989 1.00 52.22 117 LYS A N 1
ATOM 938 C CA . LYS A 1 117 ? -7.162 13.875 27.237 1.00 52.22 117 LYS A CA 1
ATOM 939 C C . LYS A 1 117 ? -8.581 14.451 27.429 1.00 52.22 117 LYS A C 1
ATOM 941 O O . LYS A 1 117 ? -9.098 14.403 28.538 1.00 52.22 117 LYS A O 1
ATOM 946 N N . ALA A 1 118 ? -9.169 15.064 26.399 1.00 44.97 118 ALA A N 1
ATOM 947 C CA . ALA A 1 118 ? -10.489 15.682 26.490 1.00 44.97 118 ALA A CA 1
ATOM 948 C C . ALA A 1 118 ? -11.587 14.648 26.770 1.00 44.97 118 ALA A C 1
ATOM 950 O O . ALA A 1 118 ? -11.536 13.527 26.256 1.00 44.97 118 ALA A O 1
ATOM 951 N N . ASP A 1 119 ? -12.549 15.083 27.584 1.00 48.22 119 ASP A N 1
ATOM 952 C CA . ASP A 1 119 ? -13.649 14.309 28.153 1.00 48.22 119 ASP A CA 1
ATOM 953 C C . ASP A 1 119 ? -14.368 13.381 27.162 1.00 48.22 119 ASP A C 1
ATOM 955 O O . ASP A 1 119 ? -14.523 13.650 25.969 1.00 48.22 119 ASP A O 1
ATOM 959 N N . ASP A 1 120 ? -14.835 12.270 27.724 1.00 51.78 120 ASP A N 1
ATOM 960 C CA . ASP A 1 120 ? -15.224 10.991 27.123 1.00 51.78 120 ASP A CA 1
ATOM 961 C C . ASP A 1 120 ? -16.378 10.986 26.094 1.00 51.78 120 ASP A C 1
ATOM 963 O O . ASP A 1 120 ? -16.870 9.922 25.719 1.00 51.78 120 ASP A O 1
ATOM 967 N N . THR A 1 121 ? -16.841 12.129 25.590 1.00 57.12 121 THR A N 1
ATOM 968 C CA . THR A 1 121 ? -18.132 12.196 24.879 1.00 57.12 121 THR A CA 1
ATOM 969 C C . THR A 1 121 ? -18.072 12.030 23.358 1.00 57.12 121 THR A C 1
ATOM 971 O O . THR A 1 121 ? -19.103 11.733 22.761 1.00 57.12 121 THR A O 1
ATOM 974 N N . ASN A 1 122 ? -16.905 12.126 22.702 1.00 81.62 122 ASN A N 1
ATOM 975 C CA . ASN A 1 122 ? -16.813 11.925 21.244 1.00 81.62 122 ASN A CA 1
ATOM 976 C C . ASN A 1 122 ? -15.748 10.893 20.832 1.00 81.62 122 ASN A C 1
ATOM 978 O O . ASN A 1 122 ? -14.652 11.232 20.378 1.00 81.62 122 ASN A O 1
ATOM 982 N N . GLN A 1 123 ? -16.086 9.606 20.958 1.00 84.94 123 GLN A N 1
ATOM 983 C CA . GLN A 1 123 ? -15.222 8.490 20.546 1.00 84.94 123 GLN A CA 1
ATOM 984 C C . GLN A 1 123 ? -14.869 8.526 19.049 1.00 84.94 123 GLN A C 1
ATOM 986 O O . GLN A 1 123 ? -13.738 8.204 18.685 1.00 84.94 123 GLN A O 1
ATOM 991 N N . LYS A 1 124 ? -15.790 8.980 18.186 1.00 88.06 124 LYS A N 1
ATOM 992 C CA . LYS A 1 124 ? -15.525 9.176 16.750 1.00 88.06 124 LYS A CA 1
ATOM 993 C C . LYS A 1 124 ? -14.445 10.228 16.524 1.00 88.06 124 LYS A C 1
ATOM 995 O O . LYS A 1 124 ? -13.466 9.958 15.836 1.00 88.06 124 LYS A O 1
ATOM 1000 N N . GLY A 1 125 ? -14.561 11.377 17.189 1.00 85.06 125 GLY A N 1
ATOM 1001 C CA . GLY A 1 125 ? -13.541 12.426 17.162 1.00 85.06 125 GLY A CA 1
ATOM 1002 C C . GLY A 1 125 ? -12.183 11.945 17.685 1.00 85.06 125 GLY A C 1
ATOM 1003 O O . GLY A 1 125 ? -11.150 12.234 17.087 1.00 85.06 125 GLY A O 1
ATOM 1004 N N . ARG A 1 126 ? -12.165 11.143 18.759 1.00 85.19 126 ARG A N 1
ATOM 1005 C CA . ARG A 1 126 ? -10.928 10.537 19.291 1.00 85.19 126 ARG A CA 1
ATOM 1006 C C . ARG A 1 126 ? -10.254 9.598 18.293 1.00 85.19 126 ARG A C 1
ATOM 1008 O O . ARG A 1 126 ? -9.027 9.627 18.174 1.00 85.19 126 ARG A O 1
ATOM 1015 N N . LEU A 1 127 ? -11.034 8.769 17.600 1.00 88.75 127 LEU A N 1
ATOM 1016 C CA . LEU A 1 127 ? -10.515 7.883 16.562 1.00 88.75 127 LEU A CA 1
ATOM 1017 C C . LEU A 1 127 ? -9.982 8.691 15.374 1.00 88.75 127 LEU A C 1
ATOM 1019 O O . LEU A 1 127 ? -8.862 8.435 14.946 1.00 88.75 127 LEU A O 1
ATOM 1023 N N . ALA A 1 128 ? -10.722 9.707 14.919 1.00 88.19 128 ALA A N 1
ATOM 1024 C CA . ALA A 1 128 ? -10.307 10.588 13.828 1.00 88.19 128 ALA A CA 1
ATOM 1025 C C . ALA A 1 128 ? -8.976 11.288 14.111 1.00 88.19 128 ALA A C 1
ATOM 1027 O O . ALA A 1 128 ? -8.072 11.230 13.289 1.00 88.19 128 ALA A O 1
ATOM 1028 N N . MET A 1 129 ? -8.802 11.851 15.309 1.00 85.75 129 MET A N 1
ATOM 1029 C CA . MET A 1 129 ? -7.528 12.462 15.714 1.00 85.75 129 MET A CA 1
ATOM 1030 C C . MET A 1 129 ? -6.384 11.453 15.880 1.00 85.75 129 MET A C 1
ATOM 1032 O O . MET A 1 129 ? -5.227 11.852 15.935 1.00 85.75 129 MET A O 1
ATOM 1036 N N . SER A 1 130 ? -6.689 10.164 16.044 1.00 86.31 130 SER A N 1
ATOM 1037 C CA . SER A 1 130 ? -5.672 9.122 16.212 1.00 86.31 130 SER A CA 1
ATOM 1038 C C . SER A 1 130 ? -5.219 8.506 14.889 1.00 86.31 130 SER A C 1
ATOM 1040 O O . SER A 1 130 ? -4.207 7.808 14.886 1.00 86.31 130 SER A O 1
ATOM 1042 N N . ILE A 1 131 ? -5.975 8.700 13.806 1.00 87.62 131 ILE A N 1
ATOM 1043 C CA . ILE A 1 131 ? -5.648 8.202 12.471 1.00 87.62 131 ILE A CA 1
ATOM 1044 C C . ILE A 1 131 ? -4.910 9.315 11.731 1.00 87.62 131 ILE A C 1
ATOM 1046 O O . ILE A 1 131 ? -5.518 10.237 11.198 1.00 87.62 131 ILE A O 1
ATOM 1050 N N . ASP A 1 132 ? -3.584 9.223 11.724 1.00 83.81 132 ASP A N 1
ATOM 1051 C CA . ASP A 1 132 ? -2.706 10.138 11.004 1.00 83.81 132 ASP A CA 1
ATOM 1052 C C . ASP A 1 132 ? -1.519 9.387 10.381 1.00 83.81 132 ASP A C 1
ATOM 1054 O O . ASP A 1 132 ? -1.285 8.200 10.641 1.00 83.81 132 ASP A O 1
ATOM 1058 N N . ASP A 1 133 ? -0.750 10.086 9.547 1.00 78.94 133 ASP A N 1
ATOM 1059 C CA . ASP A 1 133 ? 0.380 9.510 8.819 1.00 78.94 133 ASP A CA 1
ATOM 1060 C C . ASP A 1 133 ? 1.516 8.970 9.695 1.00 78.94 133 ASP A C 1
ATOM 1062 O O . ASP A 1 133 ? 2.354 8.221 9.188 1.00 78.94 133 ASP A O 1
ATOM 1066 N N . SER A 1 134 ? 1.542 9.316 10.986 1.00 83.62 134 SER A N 1
ATOM 1067 C CA . SER A 1 134 ? 2.563 8.891 11.944 1.00 83.62 134 SER A CA 1
ATOM 1068 C C . SER A 1 134 ? 2.263 7.549 12.618 1.00 83.62 134 SER A C 1
ATOM 1070 O O . SER A 1 134 ? 3.102 7.051 13.373 1.00 83.62 134 SER A O 1
ATOM 1072 N N . LEU A 1 135 ? 1.099 6.942 12.353 1.00 87.75 135 LEU A N 1
ATOM 1073 C CA . LEU A 1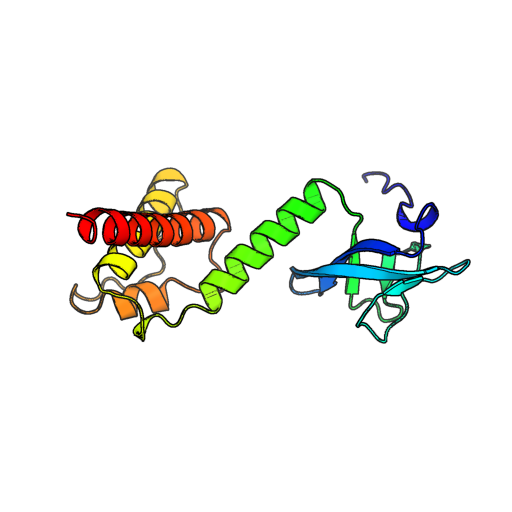 135 ? 0.767 5.623 12.883 1.00 87.75 135 LEU A CA 1
ATOM 1074 C C . LEU A 1 135 ? 1.752 4.551 12.408 1.00 87.75 135 LEU A C 1
ATOM 1076 O O . LEU A 1 135 ? 1.973 4.345 11.214 1.00 87.75 135 LEU A O 1
ATOM 1080 N N . HIS A 1 136 ? 2.276 3.793 13.368 1.00 90.06 136 HIS A N 1
ATOM 1081 C CA . HIS A 1 136 ? 3.115 2.638 13.085 1.00 90.06 136 HIS A CA 1
ATOM 1082 C C . HIS A 1 136 ? 2.285 1.520 12.419 1.00 90.06 136 HIS A C 1
ATOM 1084 O O . HIS A 1 136 ? 1.143 1.298 12.839 1.00 90.06 136 HIS A O 1
ATOM 1090 N N . PRO A 1 137 ? 2.837 0.733 11.472 1.00 90.88 137 PRO A N 1
ATOM 1091 C CA . PRO A 1 137 ? 2.109 -0.355 10.806 1.00 90.88 137 PRO A CA 1
ATOM 1092 C C . PRO A 1 137 ? 1.411 -1.334 11.762 1.00 90.88 137 PRO A C 1
ATOM 1094 O O . PRO A 1 137 ? 0.274 -1.737 11.533 1.00 90.88 137 PRO A O 1
ATOM 1097 N N . ILE A 1 138 ? 2.040 -1.647 12.898 1.00 91.81 138 ILE A N 1
ATOM 1098 C CA . ILE A 1 138 ? 1.427 -2.466 13.961 1.00 91.81 138 ILE A CA 1
ATOM 1099 C C . ILE A 1 138 ? 0.160 -1.805 14.528 1.00 91.81 138 ILE A C 1
ATOM 1101 O O . ILE A 1 138 ? -0.842 -2.480 14.734 1.00 91.81 138 ILE A O 1
ATOM 1105 N N . GLN A 1 139 ? 0.161 -0.493 14.770 1.00 92.88 139 GLN A N 1
ATOM 1106 C CA . GLN A 1 139 ? -1.031 0.204 15.265 1.00 92.88 139 GLN A CA 1
ATOM 1107 C C . GLN A 1 139 ? -2.161 0.150 14.233 1.00 92.88 139 GLN A C 1
ATOM 1109 O O . GLN A 1 139 ? -3.298 -0.138 14.598 1.00 92.88 139 GLN A O 1
ATOM 1114 N N . ILE A 1 140 ? -1.835 0.346 12.951 1.00 94.31 140 ILE A N 1
ATOM 1115 C CA . ILE A 1 140 ? -2.783 0.227 11.833 1.00 94.31 140 ILE A CA 1
ATOM 1116 C C . ILE A 1 140 ? -3.399 -1.177 11.805 1.00 94.31 140 ILE A C 1
ATOM 1118 O O . ILE A 1 140 ? -4.624 -1.311 11.787 1.00 94.31 140 ILE A O 1
ATOM 1122 N N . ALA A 1 141 ? -2.568 -2.220 11.877 1.00 94.44 141 ALA A N 1
ATOM 1123 C CA . ALA A 1 141 ? -3.018 -3.609 11.871 1.00 94.44 141 ALA A CA 1
ATOM 1124 C C . ALA A 1 141 ? -3.984 -3.906 13.029 1.00 94.44 141 ALA A C 1
ATOM 1126 O O . ALA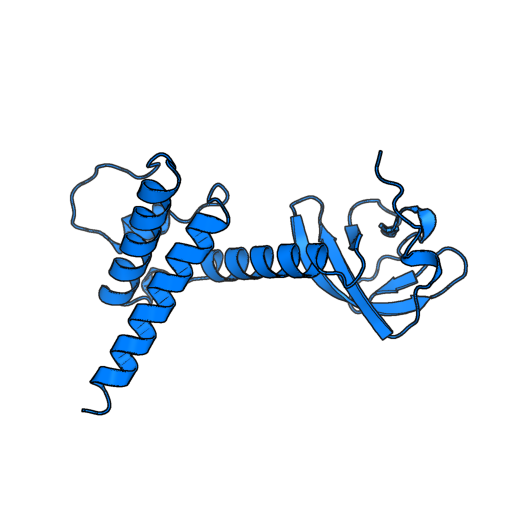 A 1 141 ? -5.031 -4.518 12.824 1.00 94.44 141 ALA A O 1
ATOM 1127 N N . TYR A 1 142 ? -3.677 -3.427 14.237 1.00 94.88 142 TYR A N 1
ATOM 1128 C CA . TYR A 1 142 ? -4.533 -3.621 15.407 1.00 94.88 142 TYR A CA 1
ATOM 1129 C C . TYR A 1 142 ? -5.846 -2.827 15.331 1.00 94.88 142 TYR A C 1
ATOM 1131 O O . TYR A 1 142 ? -6.888 -3.350 15.726 1.00 94.88 142 TYR A O 1
ATOM 1139 N N . ILE A 1 143 ? -5.828 -1.600 14.797 1.00 95.19 143 ILE A N 1
ATOM 1140 C CA . ILE A 1 143 ? -7.053 -0.823 14.553 1.00 95.19 143 ILE A CA 1
ATOM 1141 C C . ILE A 1 143 ? -7.967 -1.573 13.574 1.00 95.19 143 ILE A C 1
ATOM 1143 O O . ILE A 1 143 ? -9.151 -1.775 13.852 1.00 95.19 143 ILE A O 1
ATOM 1147 N N . LEU A 1 144 ? -7.417 -2.023 12.441 1.00 96.19 144 LEU A N 1
ATOM 1148 C CA . LEU A 1 144 ? -8.172 -2.763 11.427 1.00 96.19 144 LEU A CA 1
ATOM 1149 C C . LEU A 1 144 ? -8.659 -4.125 11.940 1.00 96.19 144 LEU A C 1
ATOM 1151 O O . LEU A 1 144 ? -9.758 -4.551 11.584 1.00 96.19 144 LEU A O 1
ATOM 1155 N N . ALA A 1 145 ? -7.883 -4.795 12.796 1.00 95.06 145 ALA A N 1
ATOM 1156 C CA . ALA A 1 145 ? -8.313 -6.017 13.469 1.00 95.06 145 ALA A CA 1
ATOM 1157 C C . ALA A 1 145 ? -9.512 -5.756 14.393 1.00 95.06 145 ALA A C 1
ATOM 1159 O O . ALA A 1 145 ? -10.477 -6.518 14.356 1.00 95.06 145 ALA A O 1
ATOM 1160 N N . GLY A 1 146 ? -9.495 -4.654 15.151 1.00 94.62 146 GLY A N 1
ATOM 1161 C CA . GLY A 1 146 ? -10.637 -4.210 15.951 1.00 94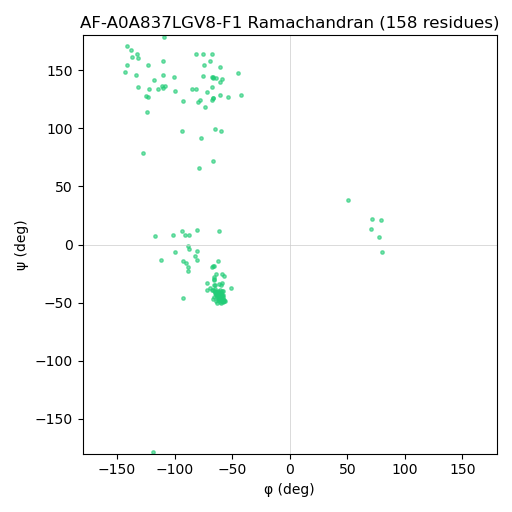.62 146 GLY A CA 1
ATOM 1162 C C . GLY A 1 146 ? -11.894 -4.013 15.099 1.00 94.62 146 GLY A C 1
ATOM 1163 O O . GLY A 1 146 ? -12.943 -4.583 15.401 1.00 94.62 146 GLY A O 1
ATOM 1164 N N . LEU A 1 147 ? -11.775 -3.298 13.975 1.00 94.69 147 LEU A N 1
ATOM 1165 C CA . LEU A 1 147 ? -12.887 -3.129 13.035 1.00 94.69 147 LEU A CA 1
ATOM 1166 C C . LEU A 1 147 ? -13.417 -4.482 12.531 1.00 94.69 147 LEU A C 1
ATOM 1168 O O . LEU A 1 147 ? -14.621 -4.729 12.576 1.00 94.69 147 LEU A O 1
ATOM 1172 N N . LYS A 1 148 ? -12.531 -5.388 12.101 1.00 93.69 148 LYS A N 1
ATOM 1173 C CA . LYS A 1 148 ? -12.921 -6.717 11.604 1.00 93.69 148 LYS A CA 1
ATOM 1174 C C . LYS A 1 148 ? -13.669 -7.538 12.659 1.00 93.69 148 LYS A C 1
ATOM 1176 O O . LYS A 1 148 ? -14.676 -8.157 12.332 1.00 93.69 148 LYS A O 1
ATOM 1181 N N . LEU A 1 149 ? -13.208 -7.525 13.910 1.00 92.44 149 LEU A N 1
ATOM 1182 C CA . LEU A 1 149 ? -13.869 -8.235 15.009 1.00 92.44 149 LEU A CA 1
ATOM 1183 C C . LEU A 1 149 ? -15.282 -7.701 15.270 1.00 92.44 149 LEU A C 1
ATOM 1185 O O . LEU A 1 149 ? -16.201 -8.493 15.459 1.00 92.44 149 LEU A O 1
ATOM 1189 N N . SER A 1 150 ? -15.474 -6.381 15.223 1.00 91.44 150 SER A N 1
ATOM 1190 C CA . SER A 1 150 ? -16.805 -5.788 15.416 1.00 91.44 150 SER A CA 1
ATOM 1191 C C . SER A 1 150 ? -17.801 -6.164 14.312 1.00 91.44 150 SER A C 1
ATOM 1193 O O . SER A 1 150 ? -18.979 -6.376 14.592 1.00 91.44 150 SER A O 1
ATOM 1195 N N . LEU A 1 151 ? -17.332 -6.303 13.066 1.00 88.88 151 LEU A N 1
ATOM 1196 C CA . LEU A 1 151 ? -18.162 -6.748 11.944 1.00 88.88 151 LEU A CA 1
ATOM 1197 C C . LEU A 1 151 ? -18.608 -8.203 12.128 1.00 88.88 151 LEU A C 1
ATOM 1199 O O . LEU A 1 151 ? -19.798 -8.482 12.044 1.00 88.88 151 LEU A O 1
ATOM 1203 N N . LEU A 1 152 ? -17.681 -9.095 12.495 1.00 84.62 152 LEU A N 1
ATOM 1204 C CA . LEU A 1 152 ? -17.988 -10.508 12.754 1.00 84.62 152 LEU A CA 1
ATOM 1205 C C . LEU A 1 152 ? -18.993 -10.690 13.902 1.00 84.62 152 LEU A C 1
ATOM 1207 O O . LEU A 1 152 ? -19.882 -11.529 13.824 1.00 84.62 152 LEU A O 1
ATOM 1211 N N . GLN A 1 153 ? -18.886 -9.888 14.965 1.00 75.38 153 GLN A N 1
ATOM 1212 C CA . GLN A 1 153 ? -19.864 -9.913 16.060 1.00 75.38 153 GLN A CA 1
ATOM 1213 C C . GLN A 1 153 ? -21.259 -9.450 15.623 1.00 75.38 153 GLN A C 1
ATOM 1215 O O . GLN A 1 153 ? -22.253 -9.900 16.184 1.00 75.38 153 GLN A O 1
ATOM 1220 N N . THR A 1 154 ? -21.340 -8.543 14.647 1.00 66.06 154 THR A N 1
ATOM 1221 C CA . THR A 1 154 ? -22.624 -8.048 14.133 1.00 66.06 154 THR A CA 1
ATOM 1222 C C . THR A 1 154 ? -23.323 -9.123 13.298 1.00 66.06 154 THR A C 1
ATOM 1224 O O . THR A 1 154 ? -24.528 -9.295 13.434 1.00 66.06 154 THR A O 1
ATOM 1227 N N . GLU A 1 155 ? -22.571 -9.880 12.492 1.00 64.56 155 GLU A N 1
ATOM 1228 C CA . GLU A 1 155 ? -23.096 -10.998 11.692 1.00 64.56 155 GLU A CA 1
ATOM 1229 C C . GLU A 1 155 ? -23.648 -12.122 12.583 1.00 64.56 155 GLU A C 1
ATOM 1231 O O . GLU A 1 155 ? -24.796 -12.522 12.426 1.00 64.56 155 GLU A O 1
ATOM 1236 N N . VAL A 1 156 ? -22.890 -12.552 13.599 1.00 64.00 156 VAL A N 1
ATOM 1237 C CA . VAL A 1 156 ? -23.320 -13.628 14.518 1.00 64.00 156 VAL A CA 1
ATOM 1238 C C . VAL A 1 156 ? -24.594 -13.265 15.294 1.00 64.00 156 VAL A C 1
ATOM 1240 O O . VAL A 1 156 ? -25.422 -14.131 15.559 1.00 64.00 156 VAL A O 1
ATOM 1243 N N . ASN A 1 157 ? -24.776 -11.989 15.641 1.00 59.22 157 ASN A N 1
ATOM 1244 C CA . ASN A 1 157 ? -25.958 -11.529 16.373 1.00 59.22 157 ASN A CA 1
ATOM 1245 C C . ASN A 1 157 ? -27.191 -11.315 15.478 1.00 59.22 157 ASN A C 1
ATOM 1247 O O . ASN A 1 157 ? -28.282 -11.145 16.015 1.00 59.22 157 ASN A O 1
ATOM 1251 N N . HIS A 1 158 ? -27.035 -11.288 14.150 1.00 53.91 158 HIS A N 1
ATOM 1252 C CA . HIS A 1 158 ? -28.153 -11.162 13.208 1.00 53.91 158 HIS A CA 1
ATOM 1253 C C . HIS A 1 158 ? -28.759 -12.511 12.796 1.00 53.91 158 HIS A C 1
ATOM 1255 O O . HIS A 1 158 ? -29.906 -12.536 12.355 1.00 53.91 158 HIS A O 1
ATOM 1261 N N . ASP A 1 159 ? -28.015 -13.605 12.978 1.00 47.25 159 ASP A N 1
ATOM 1262 C CA . ASP A 1 159 ? -28.445 -14.981 12.690 1.00 47.25 159 ASP A CA 1
ATOM 1263 C C . ASP A 1 159 ? -29.108 -15.689 13.899 1.00 47.25 159 ASP A C 1
ATOM 1265 O O . ASP A 1 159 ? -29.377 -16.892 13.840 1.00 47.25 159 ASP A O 1
ATOM 1269 N N . CYS A 1 160 ? -29.369 -14.963 14.995 1.00 43.88 160 CYS A N 1
ATOM 1270 C CA . CYS A 1 160 ? -30.076 -15.438 16.195 1.00 43.88 160 CYS A CA 1
ATOM 1271 C C . CYS A 1 160 ? -31.462 -14.789 16.319 1.00 43.88 160 CYS A C 1
ATOM 1273 O O . CYS A 1 160 ? -32.385 -15.485 16.800 1.00 43.88 160 CYS A O 1
#

Foldseek 3Di:
DPPPDLVLVPDDFQFWKWKAFPVLQIDIWTWHADDDQWTDIPPDPFIAGSNQQATPVRGMHIGHPDDVSVVSNVLNVLLVVLVPDPLVPDDPQLLVLLVVLLVVLCVVPVDDDPFDPDDDDCSSVRSVSVNDPPDDSSSSVSSVVSNVVSVVVVVVVVVD

pLDDT: mean 86.39, std 14.61, range [32.91, 97.75]

Radius of gyration: 20.46 Å; Cα contacts (8 Å, |Δi|>4): 208; chains: 1; bounding box: 56×31×52 Å

Secondary structure (DSSP, 8-state):
------GGGG--TT-EEEEEETT--EEEEEEEEE-SSEEEETTEEEEEETTTTEETTSSEEEEESSHHHHHHHHHHHHHHHHHT--GGGS-HHHHHHHHHHHHHHHHHHTPPP-S----TT-HHHHHHHH-STT--HHHHHHHHHHHHHHHHHHHHHH--

Solvent-acces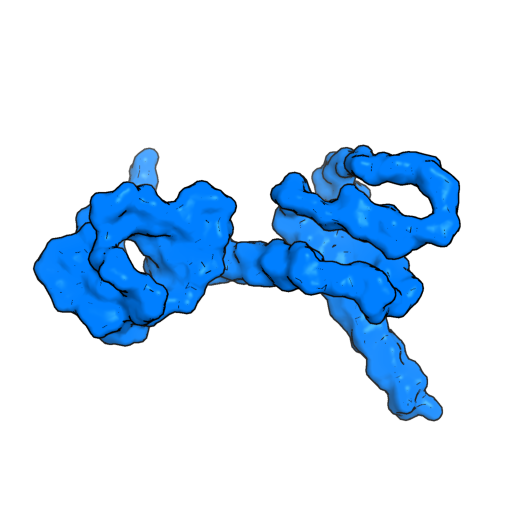sible surface area (backbone atoms only — not comparable to full-atom values): 9201 Å² total; per-residue (Å²): 133,81,84,75,69,68,64,54,76,77,58,51,63,66,38,63,31,33,38,30,41,85,89,61,52,52,43,84,42,37,28,60,43,67,57,97,58,36,33,36,38,63,97,45,95,61,49,26,33,37,91,77,35,20,29,78,85,68,57,36,40,54,41,63,78,43,73,67,50,51,49,52,35,51,52,35,52,52,50,52,54,60,73,67,55,61,64,86,79,51,51,72,64,34,48,50,30,22,50,50,20,35,50,51,36,24,70,76,70,71,52,80,86,82,63,80,90,68,75,92,82,50,63,60,59,54,50,56,68,60,65,54,94,83,59,51,68,66,38,51,53,29,23,53,48,18,37,51,52,40,52,55,55,52,55,62,65,70,80,110

Mean predicted aligned error: 7.53 Å

Organism: NCBI:txid1812935